Protein 6RWC (pdb70)

Radius of gyration: 18.55 Å; Cα contacts (8 Å, |Δi|>4): 360; chains: 2; bounding box: 48×47×39 Å

B-factor: mean 47.42, std 16.92, range [20.86, 114.0]

CATH classification: 2.20.25.590

Organism: Gallus gallus (NCBI:txid9031)

Solvent-accessible surface area: 10582 Å² total; per-residue (Å²): 114,53,24,144,93,120,26,39,91,180,0,3,104,24,135,112,71,97,48,96,66,48,26,78,51,102,36,137,62,0,28,84,4,79,0,100,153,137,17,18,34,17,38,38,72,17,88,21,12,40,81,31,64,139,107,77,4,27,0,21,2,68,24,93,72,3,41,20,94,6,0,76,110,134,51,68,125,91,64,16,145,56,133,182,159,41,21,118,149,124,24,60,106,68,0,2,74,26,144,118,48,98,64,96,58,62,31,91,34,104,33,146,45,1,10,73,2,37,3,47,150,135,15,24,46,0,41,38,52,26,76,21,6,29,92,24,69,116,119,88,7,16,0,26,3,72,51,64,48,4,24,20,131,9,12,28,108,130,62,74,130,102,90,27,144,43,142,130

Foldseek 3Di:
DKDKDFADPQWRDDPNDGDGAQDWDADQQQWIWHIHNGIIMIDHREDDQDDFDVPQWDWDADRVNNYTFIAGPVDRVHGTDTDD/DKDKAFDDQQKRQDPNDGDGAQDWDADPLAWIWHIHNGIIMTHHQEDDFDDWDPVQWDWDADRVSRYTFIAGPVDRVHGTDGDD

Sequence (168 aa):
RCYFRTSSKYGCISNRNLYVFGAVWKTEDCYQCKCKMNAMVCCSLVSIPKNYDRVNCVGLFHKKSCSIRVVKKTDPDISCKVYNRCYFRTSSKYGCISNRNLYVFGAVWKTEDCYQCKCKMNAMVCCSLVSIPKNYDRVNCVGLFHKKSCSIRVVKKTDPDISCKVYN

Structure (mmCIF, N/CA/C/O backbone):
data_6RWC
#
_entry.id   6RWC
#
_cell.length_a   47.176
_cell.length_b   101.047
_cell.length_c   36.907
_cell.angle_alpha   90.000
_cell.angle_beta   90.000
_cell.angle_gamma   90.000
#
_symmetry.space_group_name_H-M   'P 21 21 2'
#
loop_
_entity.id
_entity.type
_entity.pdbx_description
1 polymer 'chicken beta-microseminoprotein-like 3'
2 non-polymer 'SULFATE ION'
3 non-polymer 'CITRIC ACID'
4 non-polymer 1,2-ETHANEDIOL
5 non-polymer 'PENTAETHYLENE GLYCOL'
6 water water
#
loop_
_atom_site.group_PDB
_atom_site.id
_atom_site.type_symbol
_atom_site.label_atom_id
_atom_site.label_alt_id
_atom_site.label_comp_id
_atom_site.label_asym_id
_atom_site.label_entity_id
_atom_site.label_seq_id
_atom_site.pdbx_PDB_ins_code
_atom_site.Cartn_x
_atom_site.Cartn_y
_atom_site.Cartn_z
_atom_site.occupancy
_atom_site.B_iso_or_equiv
_atom_site.auth_seq_id
_atom_site.auth_comp_id
_atom_site.auth_asym_id
_atom_site.auth_atom_id
_atom_site.pdbx_PDB_model_num
ATOM 1 N N . ARG A 1 1 ? 41.637 39.299 21.163 1.00 48.57 1 ARG A N 1
ATOM 2 C CA . ARG A 1 1 ? 42.383 40.545 21.285 1.00 44.47 1 ARG A CA 1
ATOM 3 C C . ARG A 1 1 ? 43.275 40.508 22.522 1.00 39.61 1 ARG A C 1
ATOM 4 O O . ARG A 1 1 ? 42.920 39.900 23.529 1.00 38.14 1 ARG A O 1
ATOM 12 N N . CYS A 1 2 ? 44.430 41.164 22.446 1.00 40.46 2 CYS A N 1
ATOM 13 C CA . CYS A 1 2 ? 45.434 41.099 23.496 1.00 35.85 2 CYS A CA 1
ATOM 14 C C . CYS A 1 2 ? 45.553 42.434 24.222 1.00 41.85 2 CYS A C 1
ATOM 15 O O . CYS A 1 2 ? 45.293 43.499 23.654 1.00 42.21 2 CYS A O 1
ATOM 18 N N . TYR A 1 3 ? 45.946 42.360 25.493 1.00 35.45 3 TYR A N 1
ATOM 19 C CA . TYR A 1 3 ? 46.182 43.534 26.321 1.00 38.14 3 TYR A CA 1
ATOM 20 C C . TYR A 1 3 ? 47.537 43.399 27.000 1.00 40.63 3 TYR A C 1
ATOM 21 O O . TYR A 1 3 ? 48.044 42.294 27.206 1.00 34.73 3 TYR A O 1
ATOM 30 N N . PHE A 1 4 ? 48.122 44.542 27.350 1.00 43.16 4 PHE A N 1
ATOM 31 C CA . PHE A 1 4 ? 49.498 44.588 27.818 1.00 42.65 4 PHE A CA 1
ATOM 32 C C . PHE A 1 4 ? 49.615 45.417 29.088 1.00 48.48 4 PHE A C 1
ATOM 33 O O . PHE A 1 4 ? 48.802 46.308 29.352 1.00 55.39 4 PHE A O 1
ATOM 41 N N . ARG A 1 5 ? 50.643 45.106 29.873 1.00 48.74 5 ARG A N 1
ATOM 42 C CA . ARG A 1 5 ? 50.997 45.893 31.048 1.00 50.29 5 ARG A CA 1
ATOM 43 C C . ARG A 1 5 ? 52.475 45.676 31.328 1.00 50.69 5 ARG A C 1
ATOM 44 O O . ARG A 1 5 ? 52.910 44.531 31.484 1.00 51.08 5 ARG A O 1
ATOM 49 N N . THR A 1 6 ? 53.234 46.772 31.382 1.00 50.93 6 THR A N 1
ATOM 50 C CA . THR A 1 6 ? 54.678 46.693 31.562 1.00 52.70 6 THR A CA 1
ATOM 51 C C . THR A 1 6 ? 55.027 45.865 32.793 1.00 52.80 6 THR A C 1
ATOM 52 O O . THR A 1 6 ? 54.335 45.912 33.813 1.00 53.31 6 THR A O 1
ATOM 56 N N . SER A 1 7 ? 56.102 45.093 32.681 1.00 50.62 7 SER A N 1
ATOM 57 C CA . SER A 1 7 ? 56.514 44.171 33.727 1.00 51.93 7 SER A CA 1
ATOM 58 C C . SER A 1 7 ? 57.454 44.854 34.715 1.00 56.01 7 SER A C 1
ATOM 59 O O . SER A 1 7 ? 58.115 45.846 34.402 1.00 59.63 7 SER A O 1
ATOM 62 N N . SER A 1 8 ? 57.498 44.306 35.926 1.00 59.23 8 SER A N 1
ATOM 63 C CA . SER A 1 8 ? 58.404 44.768 36.962 1.00 58.92 8 SER A CA 1
ATOM 64 C C . SER A 1 8 ? 59.766 44.093 36.796 1.00 56.64 8 SER A C 1
ATOM 65 O O . SER A 1 8 ? 59.972 43.258 35.913 1.00 54.70 8 SER A O 1
ATOM 68 N N . LYS A 1 9 ? 60.717 44.465 37.656 1.00 59.62 9 LYS A N 1
ATOM 69 C CA . LYS A 1 9 ? 62.043 43.859 37.593 1.00 58.37 9 LYS A CA 1
ATOM 70 C C . LYS A 1 9 ? 62.015 42.390 37.998 1.00 53.07 9 LYS A C 1
ATOM 71 O O . LYS A 1 9 ? 62.797 41.590 37.471 1.00 50.89 9 LYS A O 1
ATOM 73 N N . TYR A 1 10 ? 61.134 42.017 38.926 1.00 54.77 10 TYR A N 1
ATOM 74 C CA . TYR A 1 10 ? 61.073 40.647 39.418 1.00 53.56 10 TYR A CA 1
ATOM 75 C C . TYR A 1 10 ? 60.024 39.798 38.714 1.00 51.73 10 TYR A C 1
ATOM 76 O O . TYR A 1 10 ? 59.967 38.587 38.957 1.00 52.84 10 TYR A O 1
ATOM 85 N N . GLY A 1 11 ? 59.204 40.392 37.864 1.00 49.33 11 GLY A N 1
ATOM 86 C CA . GLY A 1 11 ? 58.169 39.665 37.163 1.00 44.56 11 GLY A CA 1
ATOM 87 C C . GLY A 1 11 ? 57.017 40.589 36.823 1.00 44.51 11 GLY A C 1
ATOM 88 O O . GLY A 1 11 ? 57.182 41.802 36.748 1.00 48.13 11 GLY A O 1
ATOM 89 N N . CYS A 1 12 ? 55.845 39.987 36.625 1.00 44.54 12 CYS A N 1
ATOM 90 C CA . CYS A 1 12 ? 54.630 40.717 36.275 1.00 45.35 12 CYS A CA 1
ATOM 91 C C . CYS A 1 12 ? 53.717 40.775 37.494 1.00 47.38 12 CYS A C 1
ATOM 92 O O . CYS A 1 12 ? 53.209 39.745 37.950 1.00 44.92 12 CYS A O 1
ATOM 95 N N . ILE A 1 13 ? 53.501 41.978 38.012 1.00 53.11 13 ILE A N 1
ATOM 96 C CA . ILE A 1 13 ? 52.648 42.184 39.176 1.00 60.09 13 ILE A CA 1
ATOM 97 C C . ILE A 1 13 ? 51.240 42.493 38.688 1.00 63.50 13 ILE A C 1
ATOM 98 O O . ILE A 1 13 ? 51.014 43.503 38.013 1.00 63.65 13 ILE A O 1
ATOM 103 N N . SER A 1 14 ? 50.290 41.622 39.025 1.00 68.69 14 SER A N 1
ATOM 104 C CA . SER A 1 14 ? 48.909 41.747 38.561 1.00 78.75 14 SER A CA 1
ATOM 105 C C . SER A 1 14 ? 47.998 41.651 39.775 1.00 91.59 14 SER A C 1
ATOM 106 O O . SER A 1 14 ? 47.509 40.572 40.125 1.00 96.38 14 SER A O 1
ATOM 109 N N . ASN A 1 15 ? 47.778 42.800 40.411 1.00 100.41 15 ASN A N 1
ATOM 110 C CA . ASN A 1 15 ? 46.862 42.926 41.536 1.00 101.16 15 ASN A CA 1
ATOM 111 C C . ASN A 1 15 ? 47.256 41.968 42.662 1.00 101.72 15 ASN A C 1
ATOM 112 O O . ASN A 1 15 ? 46.649 40.913 42.870 1.00 105.68 15 ASN A O 1
ATOM 117 N N . ARG A 1 16 ? 48.326 42.364 43.354 1.00 100.68 16 ARG A N 1
ATOM 118 C CA . ARG A 1 16 ? 48.726 41.746 44.613 1.00 99.44 16 ARG A CA 1
ATOM 119 C C . ARG A 1 16 ? 49.483 40.447 44.374 1.00 94.27 16 ARG A C 1
ATOM 120 O O . ARG A 1 16 ? 50.119 39.920 45.291 1.00 94.05 16 ARG A O 1
ATOM 122 N N . ASN A 1 17 ? 49.422 39.931 43.148 1.00 73.33 17 ASN A N 1
ATOM 123 C CA . ASN A 1 17 ? 50.113 38.708 42.766 1.00 71.08 17 ASN A CA 1
ATOM 124 C C . ASN A 1 17 ? 51.367 39.031 41.959 1.00 65.10 17 ASN A C 1
ATOM 125 O O . ASN A 1 17 ? 51.435 40.043 41.258 1.00 68.18 17 ASN A O 1
ATOM 130 N N . LEU A 1 18 ? 52.364 38.156 42.066 1.00 59.80 18 LEU A N 1
ATOM 131 C CA . LEU A 1 18 ? 53.591 38.256 41.284 1.00 53.38 18 LEU A CA 1
ATOM 132 C C . LEU A 1 18 ? 53.73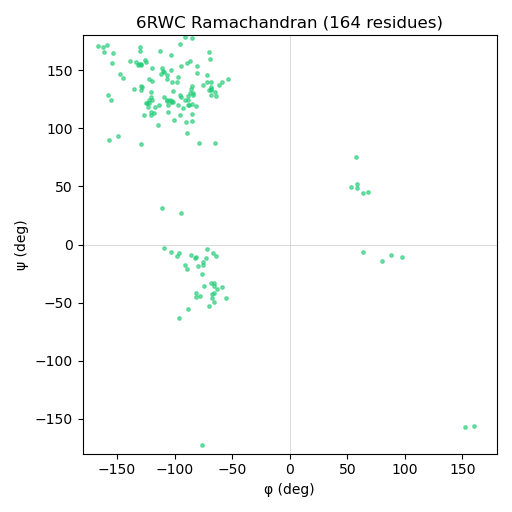6 36.996 40.445 1.00 53.26 18 LEU A C 1
ATOM 133 O O . LEU A 1 18 ? 53.739 35.885 40.986 1.00 55.62 18 LEU A O 1
ATOM 138 N N . TYR A 1 19 ? 53.859 37.172 39.133 1.00 48.01 19 TYR A N 1
ATOM 139 C CA . TYR A 1 19 ? 54.084 36.077 38.200 1.00 44.46 19 TYR A CA 1
ATOM 140 C C . TYR A 1 19 ? 55.510 36.159 37.674 1.00 43.59 19 TYR A C 1
ATOM 141 O O . TYR A 1 19 ? 55.935 37.211 37.185 1.00 48.89 19 TYR A O 1
ATOM 150 N N . VAL A 1 20 ? 56.248 35.051 37.780 1.00 37.97 20 VAL A N 1
ATOM 151 C CA . VAL A 1 20 ? 57.626 35.037 37.300 1.00 42.32 20 VAL A CA 1
ATOM 152 C C . VAL A 1 20 ? 57.652 35.116 35.776 1.00 42.47 20 VAL A C 1
ATOM 153 O O . VAL A 1 20 ? 56.666 34.828 35.086 1.00 41.80 20 VAL A O 1
ATOM 157 N N . PHE A 1 21 ? 58.804 35.523 35.244 1.00 41.31 21 PHE A N 1
ATOM 158 C CA . PHE A 1 21 ? 58.975 35.578 33.798 1.00 42.17 21 PHE A CA 1
ATOM 159 C C . PHE A 1 21 ? 58.903 34.176 33.213 1.00 39.60 21 PHE A C 1
ATOM 160 O O . PHE A 1 21 ? 59.564 33.253 33.698 1.00 39.98 21 PHE A O 1
ATOM 168 N N . GLY A 1 22 ? 58.095 34.018 32.166 1.00 36.32 22 GLY A N 1
ATOM 169 C CA . GLY A 1 22 ? 57.842 32.734 31.558 1.00 39.38 22 GLY A CA 1
ATOM 170 C C . GLY A 1 22 ? 56.567 32.061 32.022 1.00 43.53 22 GLY A C 1
ATOM 171 O O . GLY A 1 22 ? 56.156 31.062 31.421 1.00 47.93 22 GLY A O 1
ATOM 172 N N . ALA A 1 23 ? 55.933 32.580 33.071 1.00 40.35 23 ALA A N 1
ATOM 173 C CA . ALA A 1 23 ? 54.697 31.987 33.559 1.00 34.27 23 ALA A CA 1
ATOM 174 C C . ALA A 1 23 ? 53.571 32.189 32.552 1.00 36.00 23 ALA A C 1
ATOM 175 O O . AL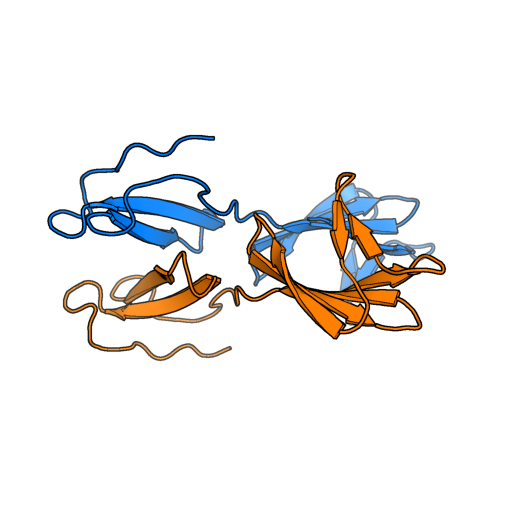A A 1 23 ? 53.452 33.248 31.929 1.00 37.43 23 ALA A O 1
ATOM 177 N N . VAL A 1 24 ? 52.750 31.153 32.387 1.00 34.22 24 VAL A N 1
ATOM 178 C CA . VAL A 1 24 ? 51.581 31.181 31.516 1.00 32.14 24 VAL A CA 1
ATOM 179 C C . VAL A 1 24 ? 50.389 30.681 32.320 1.00 33.35 24 VAL A C 1
ATOM 180 O O . VAL A 1 24 ? 50.489 29.659 33.008 1.00 32.54 24 VAL A O 1
ATOM 184 N N . TRP A 1 25 ? 49.270 31.397 32.243 1.00 31.70 25 TRP A N 1
ATOM 185 C CA . TRP A 1 25 ? 48.097 31.014 33.017 1.00 32.96 25 TRP A CA 1
ATOM 186 C C . TRP A 1 25 ? 46.842 31.536 32.339 1.00 35.87 25 TRP A C 1
ATOM 187 O O . TRP A 1 25 ? 46.881 32.503 31.574 1.00 30.30 25 TRP A O 1
ATOM 198 N N . LYS A 1 26 ? 45.725 30.876 32.637 1.00 36.12 26 LYS A N 1
ATOM 199 C CA . LYS A 1 26 ? 44.413 31.263 32.140 1.00 34.52 26 LYS A CA 1
ATOM 200 C C . LYS A 1 26 ? 43.647 31.988 33.238 1.00 40.27 26 LYS A C 1
ATOM 201 O O . LYS A 1 26 ? 43.703 31.599 34.409 1.00 36.63 26 LYS A O 1
ATOM 207 N N . THR A 1 27 ? 42.933 33.043 32.858 1.00 31.59 27 THR A N 1
ATOM 208 C CA . THR A 1 27 ? 42.235 33.871 33.826 1.00 34.45 27 THR A CA 1
ATOM 209 C C . THR A 1 27 ? 40.811 33.361 34.034 1.00 42.03 27 THR A C 1
ATOM 210 O O . THR A 1 27 ? 40.371 32.390 33.414 1.00 39.14 27 THR A O 1
ATOM 214 N N . GLU A 1 28 ? 40.079 34.030 34.930 1.00 35.73 28 GLU A N 1
ATOM 215 C CA . GLU A 1 28 ? 38.689 33.674 35.187 1.00 45.67 28 GLU A CA 1
ATOM 216 C C . GLU A 1 28 ? 37.758 34.131 34.073 1.00 37.00 28 GLU A C 1
ATOM 217 O O . GLU A 1 28 ? 36.627 33.642 33.988 1.00 38.60 28 GLU A O 1
ATOM 223 N N . ASP A 1 29 ? 38.198 35.063 33.228 1.00 35.41 29 ASP A N 1
ATOM 224 C CA . ASP A 1 29 ? 37.386 35.572 32.131 1.00 39.10 29 ASP A CA 1
ATOM 225 C C . ASP A 1 29 ? 37.926 35.135 30.772 1.00 38.85 29 ASP A C 1
ATOM 226 O O . ASP A 1 29 ? 37.796 35.862 29.784 1.00 30.82 29 ASP A O 1
ATOM 231 N N . CYS A 1 30 ? 38.548 33.955 30.720 1.00 34.99 30 CYS A N 1
ATOM 232 C CA . CYS A 1 30 ? 38.923 33.300 29.464 1.00 29.82 30 CYS A CA 1
ATOM 233 C C . CYS A 1 30 ? 39.952 34.109 28.674 1.00 33.10 30 CYS A C 1
ATOM 234 O O . CYS A 1 30 ? 39.843 34.275 27.457 1.00 26.61 30 CYS A O 1
ATOM 237 N N . TYR A 1 31 ? 40.959 34.616 29.376 1.00 27.92 31 TYR A N 1
ATOM 238 C CA . TYR A 1 31 ? 42.170 35.143 28.768 1.00 28.16 31 TYR A CA 1
ATOM 239 C C . TYR A 1 31 ? 43.331 34.229 29.130 1.00 30.68 31 TYR A C 1
ATOM 240 O O . TYR A 1 31 ? 43.356 33.638 30.213 1.00 34.55 31 TYR A O 1
ATOM 249 N N . GLN A 1 32 ? 44.286 34.099 28.216 1.00 27.46 32 GLN A N 1
ATOM 250 C CA . GLN A 1 32 ? 45.558 33.462 28.526 1.00 24.72 32 GLN A CA 1
ATOM 251 C C . GLN A 1 32 ? 46.626 34.538 28.621 1.00 27.31 32 GLN A C 1
ATOM 252 O O . GLN A 1 32 ? 46.827 35.302 27.671 1.00 26.15 32 GLN A O 1
ATOM 258 N N . CYS A 1 33 ? 47.299 34.595 29.762 1.00 30.02 33 CYS A N 1
ATOM 259 C CA . CYS A 1 33 ? 48.348 35.569 30.011 1.00 29.49 33 CYS A CA 1
ATOM 260 C C . CYS A 1 33 ? 49.710 34.888 30.033 1.00 27.91 33 CYS A C 1
ATOM 261 O O . CYS A 1 33 ? 49.838 33.725 30.427 1.00 29.08 33 CYS A O 1
ATOM 264 N N . LYS A 1 34 ? 50.729 35.630 29.610 1.00 27.69 34 LYS A N 1
ATOM 265 C CA . LYS A 1 34 ? 52.114 35.204 29.738 1.00 28.99 34 LYS A CA 1
ATOM 266 C C . LYS A 1 34 ? 52.947 36.373 30.236 1.00 31.02 34 LYS A C 1
ATOM 267 O O . LYS A 1 34 ? 52.813 37.498 29.744 1.00 30.22 34 LYS A O 1
ATOM 273 N N . CYS A 1 35 ? 53.800 36.102 31.220 1.00 27.97 35 CYS A N 1
ATOM 274 C CA . CYS A 1 35 ? 54.693 37.111 31.774 1.00 32.46 35 CYS A CA 1
ATOM 275 C C . CYS A 1 35 ? 56.002 37.086 30.993 1.00 36.91 35 CYS A C 1
ATOM 276 O O . CYS A 1 35 ? 56.818 36.175 31.163 1.00 37.00 35 CYS A O 1
ATOM 279 N N . LYS A 1 36 ? 56.197 38.080 30.134 1.00 39.16 36 LYS A N 1
ATOM 280 C CA . LYS A 1 36 ? 57.419 38.227 29.362 1.00 50.48 36 LYS A CA 1
ATOM 281 C C . LYS A 1 36 ? 58.283 39.322 29.972 1.00 54.52 36 LYS A C 1
ATOM 282 O O . LYS A 1 36 ? 57.814 40.144 30.765 1.00 56.08 36 LYS A O 1
ATOM 288 N N . MET A 1 37 ? 59.562 39.319 29.590 1.00 59.21 37 MET A N 1
ATOM 289 C CA . MET A 1 37 ? 60.517 40.256 30.174 1.00 66.33 37 MET A CA 1
ATOM 290 C C . MET A 1 37 ? 60.099 41.703 29.946 1.00 64.91 37 MET A C 1
ATOM 291 O O . MET A 1 37 ? 60.308 42.560 30.812 1.00 68.19 37 MET A O 1
ATOM 296 N N . ASN A 1 38 ? 59.510 41.998 28.786 1.00 63.93 38 ASN A N 1
ATOM 297 C CA . ASN A 1 38 ? 59.091 43.366 28.505 1.00 70.93 38 ASN A CA 1
ATOM 298 C C . ASN A 1 38 ? 57.795 43.718 29.226 1.00 68.92 38 ASN A C 1
ATOM 299 O O . ASN A 1 38 ? 57.685 44.804 29.808 1.00 72.77 38 ASN A O 1
ATOM 304 N N . ALA A 1 39 ? 56.811 42.822 29.207 1.00 60.99 39 ALA A N 1
ATOM 305 C CA . ALA A 1 39 ? 55.514 43.118 29.800 1.00 53.67 39 ALA A CA 1
ATOM 306 C C . ALA A 1 39 ? 54.711 41.833 29.935 1.00 44.22 39 ALA A C 1
ATOM 307 O O . ALA A 1 39 ? 55.098 40.774 29.436 1.00 38.79 39 ALA A O 1
ATOM 309 N N . MET A 1 40 ? 53.583 41.949 30.631 1.00 39.17 40 MET A N 1
ATOM 310 C CA . MET A 1 40 ? 52.581 40.896 30.647 1.00 32.95 40 MET A CA 1
ATOM 311 C C . MET A 1 40 ? 51.666 41.058 29.442 1.00 33.71 40 MET A C 1
ATOM 312 O O . MET A 1 40 ? 51.248 42.171 29.108 1.00 32.84 40 MET A O 1
ATOM 317 N N . VAL A 1 41 ? 51.365 39.945 28.780 1.00 26.18 41 VAL A N 1
ATOM 318 C CA . VAL A 1 41 ? 50.509 39.947 27.601 1.00 31.45 41 VAL A CA 1
ATOM 319 C C . VAL A 1 41 ? 49.360 38.981 27.851 1.00 31.54 41 VAL A C 1
ATOM 320 O O . VAL A 1 41 ? 49.587 37.795 28.118 1.00 30.72 41 VAL A O 1
ATOM 324 N N . CYS A 1 42 ? 48.131 39.488 27.782 1.00 25.63 42 CYS A N 1
ATOM 325 C CA . CYS A 1 42 ? 46.929 38.686 27.974 1.00 24.29 42 CYS A CA 1
ATOM 326 C C . CYS A 1 42 ? 46.056 38.791 26.731 1.00 23.83 42 CYS A C 1
ATOM 327 O O . CYS A 1 42 ? 45.688 39.897 26.323 1.00 28.73 42 CYS A O 1
ATOM 330 N N . CYS A 1 43 ? 45.719 37.646 26.141 1.00 25.69 43 CYS A N 1
ATOM 331 C CA . CYS A 1 43 ? 44.909 37.590 24.931 1.00 27.63 43 CYS A CA 1
ATOM 332 C C . CYS A 1 43 ? 43.631 36.807 25.201 1.00 31.63 43 CYS A C 1
ATOM 333 O O . CYS A 1 43 ? 43.647 35.797 25.912 1.00 28.84 43 CYS A O 1
ATOM 336 N N . SER A 1 44 ? 42.527 37.283 24.630 1.00 27.03 44 SER A N 1
ATOM 337 C CA . SER A 1 44 ? 41.243 36.616 24.797 1.00 34.39 44 SER A CA 1
ATOM 338 C C . SER A 1 44 ? 41.249 35.267 24.087 1.00 39.51 44 SER A C 1
ATOM 339 O O . SER A 1 44 ? 41.713 35.154 22.949 1.00 30.21 44 SER A O 1
ATOM 342 N N . LEU A 1 45 ? 40.731 34.243 24.765 1.00 30.73 45 LEU A N 1
ATOM 343 C CA . LEU A 1 45 ? 40.664 32.903 24.197 1.00 30.07 45 LEU A CA 1
ATOM 344 C C . LEU A 1 45 ? 39.367 32.635 23.447 1.00 28.27 45 LEU A C 1
ATOM 345 O O . LEU A 1 45 ? 39.314 31.696 22.645 1.00 29.02 45 LEU A O 1
ATOM 350 N N . VAL A 1 46 ? 38.330 33.433 23.679 1.00 27.95 46 VAL A N 1
ATOM 351 C CA . VAL A 1 46 ? 37.004 33.173 23.129 1.00 27.48 46 VAL A CA 1
ATOM 352 C C . VAL A 1 46 ? 36.938 33.746 21.717 1.00 29.27 46 VAL A C 1
ATOM 353 O O . VAL A 1 46 ? 36.977 34.965 21.527 1.00 34.13 46 VAL A O 1
ATOM 357 N N . SER A 1 47 ? 36.835 32.864 20.724 1.00 26.92 47 SER A N 1
ATOM 358 C CA . SER A 1 47 ? 36.603 33.288 19.351 1.00 31.34 47 SER A CA 1
ATOM 359 C C . SER A 1 47 ? 35.109 33.473 19.111 1.00 29.74 47 SER A C 1
ATOM 360 O O . SER A 1 47 ? 34.299 32.618 19.482 1.00 25.77 47 SER A O 1
ATOM 363 N N . ILE A 1 48 ? 34.750 34.587 18.486 1.00 28.04 48 ILE A N 1
ATOM 364 C CA . ILE A 1 48 ? 33.354 34.913 18.205 1.00 30.15 48 ILE A CA 1
ATOM 365 C C . ILE A 1 48 ? 32.992 34.303 16.853 1.00 26.73 48 ILE A C 1
ATOM 366 O O . ILE A 1 48 ? 33.626 34.645 15.845 1.00 35.11 48 ILE A O 1
ATOM 371 N N . PRO A 1 49 ? 32.006 33.405 16.790 1.00 23.42 49 PRO A N 1
ATOM 372 C CA . PRO A 1 49 ? 31.594 32.861 15.488 1.00 30.92 49 PRO A CA 1
ATOM 373 C C . PRO A 1 49 ? 31.015 33.956 14.603 1.00 37.62 49 PRO A C 1
ATOM 374 O O . PRO A 1 49 ? 30.107 34.687 15.003 1.00 39.69 49 PRO A O 1
ATOM 378 N N . LYS A 1 50 ? 31.548 34.059 13.386 1.00 48.12 50 LYS A N 1
ATOM 379 C CA . LYS A 1 50 ? 31.278 35.203 12.521 1.00 59.41 50 LYS A CA 1
ATOM 380 C C . LYS A 1 50 ? 30.039 35.014 11.650 1.00 55.97 50 LYS A C 1
ATOM 381 O O . LYS A 1 50 ? 29.127 35.846 11.681 1.00 62.78 50 LYS A O 1
ATOM 383 N N . ASN A 1 51 ? 29.993 33.940 10.863 1.00 46.97 51 ASN A N 1
ATOM 384 C CA . ASN A 1 51 ? 28.956 33.756 9.851 1.00 45.58 51 ASN A CA 1
ATOM 385 C C . ASN A 1 51 ? 28.278 32.407 10.048 1.00 44.75 51 ASN A C 1
ATOM 386 O O . ASN A 1 51 ? 28.894 31.360 9.823 1.00 49.55 51 ASN A O 1
ATOM 391 N N . TYR A 1 52 ? 27.011 32.436 10.452 1.00 37.30 52 TYR A N 1
ATOM 392 C CA . TYR A 1 52 ? 26.221 31.221 10.599 1.00 34.13 52 TYR A CA 1
ATOM 393 C C . TYR A 1 52 ? 24.748 31.599 10.629 1.00 35.71 52 TYR A C 1
ATOM 394 O O . TYR A 1 52 ? 24.387 32.775 10.722 1.00 30.02 52 TYR A O 1
ATOM 403 N N . ASP A 1 53 ? 23.901 30.575 10.553 1.00 26.76 53 ASP A N 1
ATOM 404 C CA . ASP A 1 53 ? 22.448 30.736 10.527 1.00 39.03 53 ASP A CA 1
ATOM 405 C C . ASP A 1 53 ? 21.960 30.991 11.949 1.00 37.83 53 ASP A C 1
ATOM 406 O O . ASP A 1 53 ? 21.574 30.074 12.674 1.00 34.69 53 ASP A O 1
ATOM 411 N N . ARG A 1 54 ? 21.957 32.263 12.348 1.00 32.13 54 ARG A N 1
ATOM 412 C CA . ARG A 1 54 ? 21.515 32.619 13.690 1.00 37.61 54 ARG A CA 1
ATOM 413 C C . ARG A 1 54 ? 20.009 32.473 13.883 1.00 42.81 54 ARG A C 1
ATOM 414 O O . ARG A 1 54 ? 19.528 32.681 15.002 1.00 50.92 54 ARG A O 1
ATOM 422 N N . VAL A 1 55 ? 19.260 32.123 12.836 1.00 36.57 55 VAL A N 1
ATOM 423 C CA . VAL A 1 55 ? 17.826 31.896 12.987 1.00 34.55 55 VAL A CA 1
ATOM 424 C C . VAL A 1 55 ? 17.554 30.496 13.524 1.00 39.36 55 VAL A C 1
ATOM 425 O O . VAL A 1 55 ? 16.695 30.306 14.393 1.00 42.75 55 VAL A O 1
ATOM 429 N N . ASN A 1 56 ? 18.278 29.496 13.024 1.00 38.02 56 ASN A N 1
ATOM 430 C CA . ASN A 1 56 ? 18.093 28.116 13.446 1.00 34.52 56 ASN A CA 1
ATOM 431 C C . ASN A 1 56 ? 19.243 27.591 14.293 1.00 34.14 56 ASN A C 1
ATOM 432 O O . ASN A 1 56 ? 19.173 26.452 14.766 1.00 34.45 56 ASN A O 1
ATOM 437 N N . CYS A 1 57 ? 20.292 28.382 14.499 1.00 32.22 57 CYS A N 1
ATOM 438 C CA . CYS A 1 57 ? 21.441 27.971 15.288 1.00 32.10 57 CYS A CA 1
ATOM 439 C C . CYS A 1 57 ? 21.690 28.976 16.407 1.00 35.09 57 CYS A C 1
ATOM 440 O O . CYS A 1 57 ? 21.272 30.136 16.338 1.00 36.25 57 CYS A O 1
ATOM 443 N N . VAL A 1 58 ? 22.368 28.509 17.452 1.00 32.96 58 VAL A N 1
ATOM 444 C CA . VAL A 1 58 ? 22.667 29.321 18.625 1.00 29.78 58 VAL A CA 1
ATOM 445 C C . VAL A 1 58 ? 24.039 28.916 19.146 1.00 27.40 58 VAL A C 1
ATOM 446 O O . VAL A 1 58 ? 24.418 27.741 19.085 1.00 24.56 58 VAL A O 1
ATOM 450 N N . GLY A 1 59 ? 24.793 29.898 19.636 1.00 23.60 59 GLY A N 1
ATOM 451 C CA . GLY A 1 59 ? 26.104 29.621 20.197 1.00 20.86 59 GLY A CA 1
ATOM 452 C C . GLY A 1 59 ? 25.993 29.190 21.648 1.00 26.82 59 GLY A C 1
ATOM 453 O O . GLY A 1 59 ? 25.317 29.840 22.453 1.00 26.75 59 GLY A O 1
ATOM 454 N N . LEU A 1 60 ? 26.654 28.087 21.982 1.00 27.00 60 LEU A N 1
ATOM 455 C CA . LEU A 1 60 ? 26.725 27.588 23.349 1.00 27.44 60 LEU A CA 1
ATOM 456 C C . LEU A 1 60 ? 28.117 27.870 23.896 1.00 27.31 60 LEU A C 1
ATOM 457 O O . LEU A 1 60 ? 29.113 27.393 23.341 1.00 26.47 60 LEU A O 1
ATOM 462 N N . PHE A 1 61 ? 28.183 28.638 24.978 1.00 31.36 61 PHE A N 1
ATOM 463 C CA . PHE A 1 61 ? 29.451 28.967 25.611 1.00 26.84 61 PHE A CA 1
ATOM 464 C C . PHE A 1 61 ? 29.838 27.879 26.604 1.00 31.29 61 PHE A C 1
ATOM 465 O O . PHE A 1 61 ? 29.025 27.474 27.441 1.00 33.59 61 PHE A O 1
ATOM 473 N N . HIS A 1 62 ? 31.079 27.412 26.507 1.00 27.67 62 HIS A N 1
ATOM 474 C CA . HIS A 1 62 ? 31.625 26.413 27.417 1.00 36.95 62 HIS A CA 1
ATOM 475 C C . HIS A 1 62 ? 32.786 27.045 28.169 1.00 33.48 62 HIS A C 1
ATOM 476 O O . HIS A 1 62 ? 33.779 27.449 27.556 1.00 31.18 62 HIS A O 1
ATOM 483 N N . LYS A 1 63 ? 32.656 27.128 29.495 1.00 32.21 63 LYS A N 1
ATOM 484 C CA . LYS A 1 63 ? 33.618 27.885 30.290 1.00 33.50 63 LYS A CA 1
ATOM 485 C C . LYS A 1 63 ? 34.991 27.225 30.291 1.00 35.20 63 LYS A C 1
ATOM 486 O O . LYS A 1 63 ? 36.016 27.908 30.168 1.00 41.10 63 LYS A O 1
ATOM 492 N N . LYS A 1 64 ? 35.034 25.898 30.436 1.00 37.80 64 LYS A N 1
ATOM 493 C CA . LYS A 1 64 ? 36.316 25.208 30.559 1.00 41.46 64 LYS A CA 1
ATOM 494 C C . LYS A 1 64 ? 37.137 25.320 29.280 1.00 40.81 64 LYS A C 1
ATOM 495 O O . LYS A 1 64 ? 38.353 25.540 29.335 1.00 37.85 64 LYS A O 1
ATOM 498 N N . SER A 1 65 ? 36.496 25.172 28.122 1.00 35.58 65 SER A N 1
ATOM 499 C CA . SER A 1 65 ? 37.190 25.286 26.847 1.00 32.13 65 SER A CA 1
ATOM 500 C C . SER A 1 65 ? 37.291 26.720 26.347 1.00 29.73 65 SER A C 1
ATOM 501 O O . SER A 1 65 ? 38.003 26.963 25.366 1.00 26.74 65 SER A O 1
ATOM 504 N N . CYS A 1 66 ? 36.601 27.662 26.993 1.00 25.24 66 CYS A N 1
ATOM 505 C CA . CYS A 1 66 ? 36.601 29.070 26.593 1.00 25.37 66 CYS A CA 1
ATOM 506 C C . CYS A 1 66 ? 36.229 29.222 25.119 1.00 25.10 66 CYS A C 1
ATOM 507 O O . CYS A 1 66 ? 36.895 29.915 24.345 1.00 25.70 66 CYS A O 1
ATOM 510 N N . SER A 1 67 ? 35.138 28.567 24.733 1.00 26.33 67 SER A N 1
ATOM 511 C CA . SER A 1 67 ? 34.758 28.467 23.333 1.00 27.36 67 SER A CA 1
ATOM 512 C C . SER A 1 67 ? 33.257 28.654 23.195 1.00 27.96 67 SER A C 1
ATOM 513 O O . SER A 1 67 ? 32.493 28.457 24.143 1.00 25.01 67 SER A O 1
ATOM 516 N N . ILE A 1 68 ? 32.844 29.039 21.992 1.00 29.44 68 ILE A N 1
ATOM 517 C CA . ILE A 1 68 ? 31.439 29.157 21.623 1.00 27.53 68 ILE A CA 1
ATOM 518 C C . ILE A 1 68 ? 31.196 28.170 20.494 1.00 27.86 68 ILE A C 1
ATOM 519 O O . ILE A 1 68 ? 31.730 28.335 19.390 1.00 29.49 68 ILE A O 1
ATOM 524 N N . ARG A 1 69 ? 30.402 27.142 20.766 1.00 22.49 69 ARG A N 1
ATOM 525 C CA . ARG A 1 69 ? 30.069 26.129 19.776 1.00 27.73 69 ARG A CA 1
ATOM 526 C C . ARG A 1 69 ? 28.663 26.388 19.252 1.00 28.61 69 ARG A C 1
ATOM 527 O O . ARG A 1 69 ? 27.707 26.442 20.031 1.00 22.81 69 ARG A O 1
ATOM 535 N N . VAL A 1 70 ? 28.546 26.544 17.938 1.00 30.87 70 VAL A N 1
ATOM 536 C CA . VAL A 1 70 ? 27.276 26.855 17.292 1.00 28.30 70 VAL A CA 1
ATOM 537 C C . VAL A 1 70 ? 26.538 25.554 16.991 1.00 24.12 70 VAL A C 1
ATOM 538 O O . VAL A 1 70 ? 27.040 24.698 16.254 1.00 25.53 70 VAL A O 1
ATOM 542 N N . VAL A 1 71 ? 25.340 25.408 17.557 1.00 26.31 71 VAL A N 1
ATOM 543 C CA . VAL A 1 71 ? 24.563 24.181 17.458 1.00 25.44 71 VAL A CA 1
ATOM 544 C C . VAL A 1 71 ? 23.147 24.526 17.016 1.00 27.45 71 VAL A C 1
ATOM 545 O O . VAL A 1 71 ? 22.724 25.681 17.048 1.00 26.16 71 VAL A O 1
ATOM 549 N N . LYS A 1 72 ? 22.413 23.493 16.607 1.00 26.96 72 LYS A N 1
ATOM 550 C CA . LYS A 1 72 ? 21.027 23.666 16.193 1.00 32.98 72 LYS A CA 1
ATOM 551 C C . LYS A 1 72 ? 20.134 23.949 17.396 1.00 34.49 72 LYS A C 1
ATOM 552 O O . LYS A 1 72 ? 20.293 23.349 18.462 1.00 33.82 72 LYS A O 1
ATOM 558 N N . LYS A 1 73 ? 19.182 24.868 17.217 1.00 30.39 73 LYS A N 1
ATOM 559 C CA . LYS A 1 73 ? 18.252 25.180 18.300 1.00 34.92 73 LYS A CA 1
ATOM 560 C C . LYS A 1 73 ? 17.360 23.987 18.622 1.00 36.73 73 LYS A C 1
ATOM 561 O O . LYS A 1 73 ? 17.014 23.758 19.787 1.00 44.65 73 LYS A O 1
ATOM 567 N N . THR A 1 74 ? 16.976 23.218 17.603 1.00 33.66 74 THR A N 1
ATOM 568 C CA . THR A 1 74 ? 16.137 22.046 17.815 1.00 36.29 74 THR A CA 1
ATOM 569 C C . THR A 1 74 ? 16.908 20.869 18.394 1.00 37.97 74 THR A C 1
ATOM 570 O O . THR A 1 74 ? 16.304 20.007 19.043 1.00 47.41 74 THR A O 1
ATOM 574 N N . ASP A 1 75 ? 18.220 20.810 18.174 1.00 32.89 75 ASP A N 1
ATOM 575 C CA . ASP A 1 75 ? 19.039 19.696 18.652 1.00 37.33 75 ASP A CA 1
ATOM 576 C C . ASP A 1 75 ? 20.435 20.221 18.936 1.00 35.94 75 ASP A C 1
ATOM 577 O O . ASP A 1 75 ? 21.287 20.291 18.039 1.00 34.02 75 ASP A O 1
ATOM 582 N N . PRO A 1 76 ? 20.708 20.614 20.184 1.00 37.40 76 PRO A N 1
ATOM 583 C CA . PRO A 1 76 ? 22.046 21.127 20.525 1.00 35.07 76 PRO A CA 1
ATOM 584 C C . PRO A 1 76 ? 23.162 20.102 20.372 1.00 37.11 76 PRO A C 1
ATOM 585 O O . PRO A 1 76 ? 24.337 20.481 20.463 1.00 33.37 76 PRO A O 1
ATOM 589 N N . ASP A 1 77 ? 22.838 18.826 20.154 1.00 41.19 77 ASP A N 1
ATOM 590 C CA . ASP A 1 77 ? 23.860 17.825 19.876 1.00 40.42 77 ASP A CA 1
ATOM 591 C C . ASP A 1 77 ? 24.417 17.932 18.463 1.00 34.45 77 ASP A C 1
ATOM 592 O O . ASP A 1 77 ? 25.467 17.345 18.181 1.00 39.29 77 ASP A O 1
ATOM 597 N N . ILE A 1 78 ? 23.743 18.656 17.5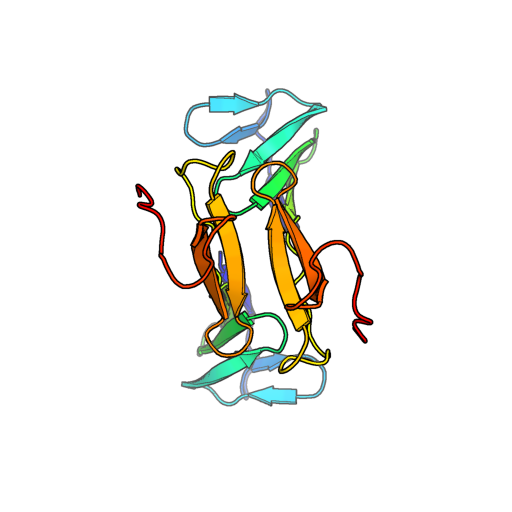74 1.00 32.11 78 ILE A N 1
ATOM 598 C CA . ILE A 1 78 ? 24.163 18.800 16.185 1.00 32.04 78 ILE A CA 1
ATOM 599 C C . ILE A 1 78 ? 24.795 20.175 16.015 1.00 34.39 78 ILE A C 1
ATOM 600 O O . ILE A 1 78 ? 24.156 21.197 16.290 1.00 32.95 78 ILE A O 1
ATOM 605 N N . SER A 1 79 ? 26.045 20.205 15.563 1.00 32.77 79 SER A N 1
ATOM 606 C CA . SER A 1 79 ? 26.725 21.468 15.318 1.00 32.54 79 SER A CA 1
ATOM 607 C C . SER A 1 79 ? 26.301 22.046 13.974 1.00 33.03 79 SER A C 1
ATOM 608 O O . SER A 1 79 ? 26.007 21.315 13.024 1.00 36.59 79 SER A O 1
ATOM 611 N N . CYS A 1 80 ? 26.264 23.372 13.903 1.00 30.77 80 CYS A N 1
ATOM 612 C CA . CYS A 1 80 ? 25.948 24.056 12.659 1.00 35.65 80 CYS A CA 1
ATOM 613 C C . CYS A 1 80 ? 27.226 24.422 11.917 1.00 32.34 80 CYS A C 1
ATOM 614 O O . CYS A 1 80 ? 28.292 24.593 12.516 1.00 31.35 80 CYS A O 1
ATOM 617 N N . LYS A 1 81 ? 27.109 24.534 10.598 1.00 34.24 81 LYS A N 1
ATOM 618 C CA . LYS A 1 81 ? 28.227 24.998 9.790 1.00 36.00 81 LYS A CA 1
ATOM 619 C C . LYS A 1 81 ? 28.498 26.467 10.081 1.00 38.41 81 LYS A C 1
ATOM 620 O O . LYS A 1 81 ? 27.585 27.298 10.044 1.00 36.97 81 LYS A O 1
ATOM 626 N N . VAL A 1 82 ? 29.752 26.786 10.388 1.00 32.75 82 VAL A N 1
ATOM 627 C CA . VAL A 1 82 ? 30.182 28.156 10.636 1.00 35.07 82 VAL A CA 1
ATOM 628 C C . VAL A 1 82 ? 31.268 28.500 9.630 1.00 44.89 82 VAL A C 1
ATOM 629 O O . VAL A 1 82 ? 32.218 27.729 9.443 1.00 48.45 82 VAL A O 1
ATOM 633 N N . TYR A 1 83 ? 31.124 29.647 8.979 1.00 47.85 83 TYR A N 1
ATOM 634 C CA . TYR A 1 83 ? 32.093 30.116 8.004 1.00 54.62 83 TYR A CA 1
ATOM 635 C C . TYR A 1 83 ? 33.051 31.111 8.648 1.00 62.90 83 TYR A C 1
ATOM 636 O O . TYR A 1 83 ? 32.665 31.906 9.509 1.00 64.20 83 TYR A O 1
ATOM 645 N N . ASN A 1 84 ? 34.308 31.053 8.224 1.00 68.94 84 ASN A N 1
ATOM 646 C CA . ASN A 1 84 ? 35.359 31.879 8.805 1.00 79.34 84 ASN A CA 1
ATOM 647 C C . ASN A 1 84 ? 35.254 33.331 8.344 1.00 84.63 84 ASN A C 1
ATOM 648 O O . ASN A 1 84 ? 34.343 33.695 7.600 1.00 83.67 84 ASN A O 1
ATOM 653 N N . ARG B 1 1 ? 36.041 45.919 29.685 1.00 56.08 1 ARG B N 1
ATOM 654 C CA . ARG B 1 1 ? 37.380 45.944 29.109 1.00 56.55 1 ARG B CA 1
ATOM 655 C C . ARG B 1 1 ? 37.394 46.763 27.822 1.00 49.73 1 ARG B C 1
ATOM 656 O O . ARG B 1 1 ? 36.814 46.358 26.815 1.00 44.51 1 ARG B O 1
ATOM 664 N N . CYS B 1 2 ? 38.059 47.915 27.858 1.00 46.76 2 CYS B N 1
ATOM 665 C CA . CYS B 1 2 ? 38.109 48.825 26.725 1.00 44.29 2 CYS B CA 1
ATOM 666 C C . CYS B 1 2 ? 39.549 49.034 26.276 1.00 49.03 2 CYS B C 1
ATOM 667 O O . CYS B 1 2 ? 40.488 48.928 27.071 1.00 52.49 2 CYS B O 1
ATOM 670 N N . TYR B 1 3 ? 39.713 49.330 24.987 1.00 42.28 3 TYR B N 1
ATOM 671 C CA . TYR B 1 3 ? 40.992 49.749 24.435 1.00 45.66 3 TYR B CA 1
ATOM 672 C C . TYR B 1 3 ? 40.788 51.030 23.638 1.00 48.20 3 TYR B C 1
ATOM 673 O O . TYR B 1 3 ? 39.691 51.316 23.151 1.00 39.44 3 TYR B O 1
ATOM 682 N N . PHE B 1 4 ? 41.862 51.808 23.515 1.00 49.72 4 PHE B N 1
ATOM 683 C CA . PHE B 1 4 ? 41.788 53.142 22.940 1.00 50.48 4 PHE B CA 1
ATOM 684 C C . PHE B 1 4 ? 42.830 53.309 21.846 1.00 55.45 4 PHE B C 1
ATOM 685 O O . PHE B 1 4 ? 43.863 52.634 21.836 1.00 62.30 4 PHE B O 1
ATOM 693 N N . ARG B 1 5 ? 42.543 54.229 20.928 1.00 54.46 5 ARG B N 1
ATOM 694 C CA . ARG B 1 5 ? 43.438 54.554 19.830 1.00 57.95 5 ARG B CA 1
ATOM 695 C C . ARG B 1 5 ? 43.098 55.953 19.335 1.00 56.20 5 ARG B C 1
ATOM 696 O O . ARG B 1 5 ? 41.932 56.249 19.061 1.00 54.03 5 ARG B O 1
ATOM 704 N N . THR B 1 6 ? 44.118 56.803 19.228 1.00 61.50 6 THR B N 1
ATOM 705 C CA . THR B 1 6 ? 43.905 58.197 18.855 1.00 61.65 6 THR B CA 1
ATOM 706 C C . THR B 1 6 ? 43.231 58.302 17.491 1.00 57.21 6 THR B C 1
ATOM 707 O O . THR B 1 6 ? 43.547 57.553 16.563 1.00 59.32 6 THR B O 1
ATOM 711 N N . SER B 1 7 ? 42.296 59.239 17.376 1.00 65.32 7 SER B N 1
ATOM 712 C CA . SER B 1 7 ? 41.538 59.428 16.150 1.00 66.60 7 SER B CA 1
ATOM 713 C C . SER B 1 7 ? 42.284 60.353 15.195 1.00 70.49 7 SER B C 1
ATOM 714 O O . SER B 1 7 ? 43.141 61.143 15.597 1.00 72.09 7 SER B O 1
ATOM 717 N N . SER B 1 8 ? 41.941 60.248 13.914 1.00 70.44 8 SER B N 1
ATOM 718 C CA . SER B 1 8 ? 42.519 61.120 12.901 1.00 74.09 8 SER B CA 1
ATOM 719 C C . SER B 1 8 ? 41.860 62.495 12.992 1.00 72.21 8 SER B C 1
ATOM 720 O O . SER B 1 8 ? 41.080 62.781 13.905 1.00 67.51 8 SER B O 1
ATOM 723 N N . LYS B 1 9 ? 42.162 63.366 12.029 1.00 74.93 9 LYS B N 1
ATOM 724 C CA . LYS B 1 9 ? 41.611 64.716 12.062 1.00 72.94 9 LYS B CA 1
ATOM 725 C C . LYS B 1 9 ? 40.136 64.726 11.676 1.00 68.18 9 LYS B C 1
ATOM 726 O O . LYS B 1 9 ? 39.350 65.504 12.229 1.00 64.85 9 LYS B O 1
ATOM 728 N N . TYR B 1 10 ? 39.738 63.865 10.738 1.00 67.01 10 TYR B N 1
ATOM 729 C CA . TYR B 1 10 ? 38.378 63.862 10.216 1.00 64.82 10 TYR B CA 1
ATOM 730 C C . TYR B 1 10 ? 37.512 62.738 10.770 1.00 61.74 10 TYR B C 1
ATOM 731 O O . TYR B 1 10 ? 36.311 62.707 10.483 1.00 61.72 10 TYR B O 1
ATOM 733 N N . GLY B 1 11 ? 38.078 61.823 11.546 1.00 60.11 11 GLY B N 1
ATOM 734 C CA . GLY B 1 11 ? 37.298 60.728 12.090 1.00 55.23 11 GLY B CA 1
ATOM 735 C C . GLY B 1 11 ? 38.206 59.582 12.501 1.00 56.16 11 GLY B C 1
ATOM 736 O O . GLY B 1 11 ? 39.387 59.778 12.776 1.00 61.97 11 GLY B O 1
ATOM 737 N N . CYS B 1 12 ? 37.622 58.388 12.531 1.00 50.57 12 CYS B N 1
ATOM 738 C CA . CYS B 1 12 ? 38.324 57.169 12.925 1.00 52.85 12 CYS B CA 1
ATOM 739 C C . CYS B 1 12 ? 38.406 56.250 11.711 1.00 57.36 12 CYS B C 1
ATOM 740 O O . CYS B 1 12 ? 37.423 55.599 11.346 1.00 57.15 12 CYS B O 1
ATOM 743 N N . ILE B 1 13 ? 39.581 56.193 11.090 1.00 65.86 13 ILE B N 1
ATOM 744 C CA . ILE B 1 13 ? 39.792 55.325 9.936 1.00 73.06 13 ILE B CA 1
ATOM 745 C C . ILE B 1 13 ? 40.148 53.935 10.453 1.00 75.34 13 ILE B C 1
ATOM 746 O O . ILE B 1 13 ? 41.254 53.711 10.949 1.00 78.48 13 ILE B O 1
ATOM 748 N N . SER B 1 14 ? 39.207 53.000 10.342 1.00 74.24 14 SER B N 1
ATOM 749 C CA . SER B 1 14 ? 39.396 51.629 10.797 1.00 73.64 14 SER B CA 1
ATOM 750 C C . SER B 1 14 ? 39.156 50.686 9.627 1.00 81.74 14 SER B C 1
ATOM 751 O O . SER B 1 14 ? 38.051 50.651 9.073 1.00 82.44 14 SER B O 1
ATOM 754 N N . ASN B 1 15 ? 40.191 49.925 9.259 1.00 89.04 15 ASN B N 1
ATOM 755 C CA . ASN B 1 15 ? 40.127 48.963 8.156 1.00 93.98 15 ASN B CA 1
ATOM 756 C C . ASN B 1 15 ? 39.759 49.655 6.843 1.00 98.32 15 ASN B C 1
ATOM 757 O O . ASN B 1 15 ? 38.816 49.265 6.151 1.00 97.61 15 ASN B O 1
ATOM 762 N N . ARG B 1 16 ? 40.505 50.717 6.521 1.00 104.34 16 ARG B N 1
ATOM 763 C CA . ARG B 1 16 ? 40.327 51.502 5.300 1.00 108.49 16 ARG B CA 1
ATOM 764 C C . ARG B 1 16 ? 38.968 52.196 5.244 1.00 103.04 16 ARG B C 1
ATOM 765 O O . ARG B 1 16 ? 38.714 52.998 4.338 1.00 102.46 16 ARG B O 1
ATOM 767 N N . ASN B 1 17 ? 38.094 51.904 6.202 1.00 99.15 17 ASN B N 1
ATOM 768 C CA . ASN B 1 17 ? 36.775 52.514 6.285 1.00 90.40 17 ASN B CA 1
ATOM 769 C C . ASN B 1 17 ? 36.801 53.611 7.338 1.00 80.74 17 ASN B C 1
ATOM 770 O O . ASN B 1 17 ? 37.290 53.396 8.452 1.00 79.33 17 ASN B O 1
ATOM 772 N N . LEU B 1 18 ? 36.279 54.782 6.986 1.00 74.13 18 LEU B N 1
ATOM 773 C CA . LEU B 1 18 ? 36.259 55.918 7.895 1.00 67.17 18 LEU B CA 1
ATOM 774 C C . LEU B 1 18 ? 34.934 55.974 8.644 1.00 56.58 18 LEU B C 1
ATOM 775 O O . LEU B 1 18 ? 33.863 55.953 8.031 1.00 57.48 18 LEU B O 1
ATOM 780 N N . TYR B 1 19 ? 35.015 56.043 9.968 1.00 47.05 19 TYR B N 1
ATOM 781 C CA . TYR B 1 19 ? 33.856 56.282 10.816 1.00 42.14 19 TYR B CA 1
ATOM 782 C C . TYR B 1 19 ? 33.897 57.725 11.297 1.00 44.83 19 TYR B C 1
ATOM 783 O O . TYR B 1 19 ? 34.894 58.159 11.884 1.00 53.78 19 TYR B O 1
ATOM 792 N N . VAL B 1 20 ? 32.816 58.466 11.041 1.00 51.96 20 VAL B N 1
ATOM 793 C CA . VAL B 1 20 ? 32.765 59.867 11.446 1.00 53.76 20 VAL B CA 1
ATOM 794 C C . VAL B 1 20 ? 32.674 59.967 12.968 1.00 51.55 20 VAL B C 1
ATOM 795 O O . VAL B 1 20 ? 32.402 58.989 13.675 1.00 47.80 20 VAL B O 1
ATOM 799 N N . PHE B 1 21 ? 32.925 61.171 13.478 1.00 52.12 21 PHE B N 1
ATOM 800 C CA . PHE B 1 21 ? 32.767 61.422 14.904 1.00 48.59 21 PHE B CA 1
ATOM 801 C C . PHE B 1 21 ? 31.320 61.188 15.317 1.00 48.24 21 PHE B C 1
ATOM 802 O O . PHE B 1 21 ? 30.383 61.585 14.618 1.00 45.15 21 PHE B O 1
ATOM 810 N N . GLY B 1 22 ? 31.140 60.527 16.459 1.00 42.99 22 GLY B N 1
ATOM 811 C CA . GLY B 1 22 ? 29.826 60.153 16.929 1.00 39.87 22 GLY B CA 1
ATOM 812 C C . GLY B 1 22 ? 29.322 58.822 16.418 1.00 42.04 22 GLY B C 1
ATOM 813 O O . GLY B 1 22 ? 28.283 58.348 16.895 1.00 45.37 22 GLY B O 1
ATOM 814 N N . ALA B 1 23 ? 30.019 58.205 15.467 1.00 40.89 23 ALA B N 1
ATOM 815 C CA . ALA B 1 23 ? 29.595 56.916 14.945 1.00 39.67 23 ALA B CA 1
ATOM 816 C C . ALA B 1 23 ? 29.836 55.814 15.970 1.00 40.58 23 ALA B C 1
ATOM 817 O O . ALA B 1 23 ? 30.795 55.852 16.746 1.00 41.91 23 ALA B O 1
ATOM 819 N N . VAL B 1 24 ? 28.942 54.829 15.973 1.00 37.98 24 VAL B N 1
ATOM 820 C CA . VAL B 1 24 ? 29.039 53.666 16.845 1.00 35.93 24 VAL B CA 1
ATOM 821 C C . VAL B 1 24 ? 28.884 52.416 15.991 1.00 30.75 24 VAL B C 1
ATOM 822 O O . VAL B 1 24 ? 28.016 52.359 15.112 1.00 34.75 24 VAL B O 1
ATOM 826 N N . TRP B 1 25 ? 29.728 51.416 16.239 1.00 30.09 25 TRP B N 1
ATOM 827 C CA . TRP B 1 25 ? 29.672 50.183 15.467 1.00 34.58 25 TRP B CA 1
ATOM 828 C C . TRP B 1 25 ? 30.216 49.035 16.304 1.00 35.38 25 TRP B C 1
ATOM 829 O O . TRP B 1 25 ? 30.866 49.237 17.333 1.00 32.61 25 TRP B O 1
ATOM 840 N N . LYS B 1 26 ? 29.930 47.817 15.851 1.00 39.57 26 LYS B N 1
ATOM 841 C CA . LYS B 1 26 ? 30.389 46.599 16.500 1.00 37.86 26 LYS B CA 1
ATOM 842 C C . LYS B 1 26 ? 31.499 45.972 15.671 1.00 38.55 26 LYS B C 1
ATOM 843 O O . LYS B 1 26 ? 31.480 46.045 14.438 1.00 41.26 26 LYS B O 1
ATOM 849 N N . THR B 1 27 ? 32.459 45.352 16.348 1.00 37.02 27 THR B N 1
ATOM 850 C CA . THR B 1 27 ? 33.534 44.646 15.672 1.00 37.03 27 THR B CA 1
ATOM 851 C C . THR B 1 27 ? 33.201 43.161 15.550 1.00 40.83 27 THR B C 1
ATOM 852 O O . THR B 1 27 ? 32.213 42.669 16.099 1.00 42.59 27 THR B O 1
ATOM 856 N N . GLU B 1 28 ? 34.050 42.441 14.812 1.00 45.92 28 GLU B N 1
ATOM 857 C CA . GLU B 1 28 ? 33.824 41.013 14.612 1.00 47.18 28 GLU B CA 1
ATOM 858 C C . GLU B 1 28 ? 33.960 40.234 15.912 1.00 45.02 28 GLU B C 1
ATOM 859 O O . GLU B 1 28 ? 33.264 39.231 16.111 1.00 48.99 28 GLU B O 1
ATOM 865 N N . ASP B 1 29 ? 34.845 40.676 16.808 1.00 41.94 29 ASP B N 1
ATOM 866 C CA . ASP B 1 29 ? 35.033 40.043 18.108 1.00 46.02 29 ASP B CA 1
ATOM 867 C C . ASP B 1 29 ? 34.201 40.710 19.200 1.00 40.47 29 ASP B C 1
ATOM 868 O O . ASP B 1 29 ? 34.582 40.685 20.376 1.00 42.41 29 ASP B O 1
ATOM 873 N N . CYS B 1 30 ? 33.080 41.328 18.822 1.00 31.33 30 CYS B N 1
ATOM 874 C CA . CYS B 1 30 ? 32.050 41.774 19.762 1.00 32.94 30 CYS B CA 1
ATOM 875 C C . CYS B 1 30 ? 32.526 42.917 20.662 1.00 34.54 30 CYS B C 1
ATOM 876 O O . CYS B 1 30 ? 32.288 42.911 21.870 1.00 30.01 30 CYS B O 1
ATOM 879 N N . TYR B 1 31 ? 33.186 43.907 20.071 1.00 38.11 31 TYR B N 1
ATOM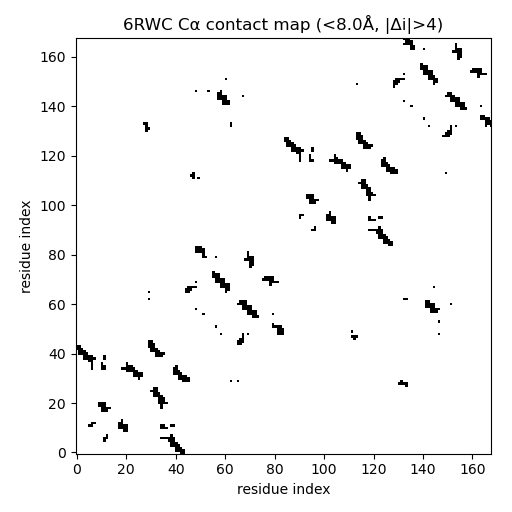 880 C CA . TYR B 1 31 ? 33.476 45.168 20.737 1.00 38.46 31 TYR B CA 1
ATOM 881 C C . TYR B 1 31 ? 32.585 46.266 20.168 1.00 41.10 31 TYR B C 1
ATOM 882 O O . TYR B 1 31 ? 32.304 46.298 18.968 1.00 41.85 31 TYR B O 1
ATOM 891 N N . GLN B 1 32 ? 32.134 47.166 21.041 1.00 41.79 32 GLN B N 1
ATOM 892 C CA . GLN B 1 32 ? 31.347 48.326 20.632 1.00 43.44 32 GLN B CA 1
ATOM 893 C C . GLN B 1 32 ? 32.268 49.539 20.580 1.00 40.80 32 GLN B C 1
ATOM 894 O O . GLN B 1 32 ? 32.683 50.060 21.621 1.00 40.13 32 GLN B O 1
ATOM 900 N N . CYS B 1 33 ? 32.583 49.987 19.370 1.00 36.40 33 CYS B N 1
ATOM 901 C CA . CYS B 1 33 ? 33.489 51.105 19.158 1.00 34.16 33 CYS B CA 1
ATOM 902 C C . CYS B 1 33 ? 32.704 52.388 18.932 1.00 38.88 33 CYS B C 1
ATOM 903 O O . CYS B 1 33 ? 31.686 52.390 18.234 1.00 37.63 33 CYS B O 1
ATOM 906 N N . LYS B 1 34 ? 33.191 53.480 19.516 1.00 32.00 34 LYS B N 1
ATOM 907 C CA . LYS B 1 34 ? 32.634 54.807 19.304 1.00 28.12 34 LYS B CA 1
ATOM 908 C C . LYS B 1 34 ? 33.758 55.756 18.922 1.00 37.92 34 LYS B C 1
ATOM 909 O O . LYS B 1 34 ? 34.831 55.737 19.533 1.00 39.69 34 LYS B O 1
ATOM 911 N N . CYS B 1 35 ? 33.514 56.581 17.908 1.00 37.19 35 CYS B N 1
ATOM 912 C CA . CYS B 1 35 ? 34.506 57.529 17.417 1.00 39.23 35 CYS B CA 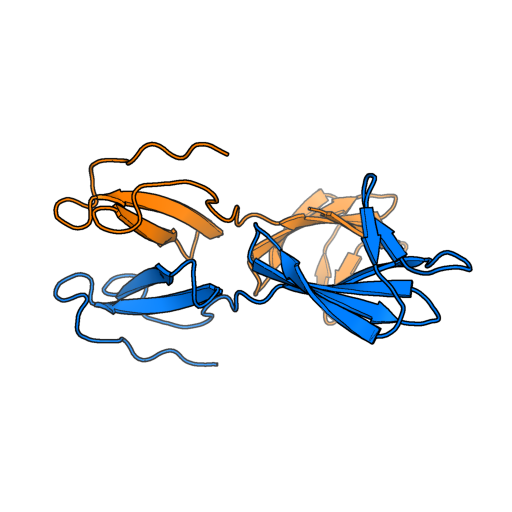1
ATOM 913 C C . CYS B 1 35 ? 34.259 58.880 18.078 1.00 42.78 35 CYS B C 1
ATOM 914 O O . CYS B 1 35 ? 33.251 59.539 17.803 1.00 41.46 35 CYS B O 1
ATOM 917 N N . LYS B 1 36 ? 35.179 59.287 18.946 1.00 47.59 36 LYS B N 1
ATOM 918 C CA . LYS B 1 36 ? 35.115 60.574 19.617 1.00 46.64 36 LYS B CA 1
ATOM 919 C C . LYS B 1 36 ? 36.251 61.463 19.128 1.00 47.98 36 LYS B C 1
ATOM 920 O O . LYS B 1 36 ? 37.198 60.998 18.486 1.00 42.96 36 LYS B O 1
ATOM 922 N N . MET B 1 37 ? 36.141 62.756 19.448 1.00 55.21 37 MET B N 1
ATOM 923 C CA . MET B 1 37 ? 37.113 63.741 18.979 1.00 62.01 37 MET B CA 1
ATOM 924 C C . MET B 1 37 ? 38.535 63.354 19.367 1.00 60.15 37 MET B C 1
ATOM 925 O O . MET B 1 37 ? 39.455 63.416 18.543 1.00 61.43 37 MET B O 1
ATOM 930 N N . ASN B 1 38 ? 38.735 62.947 20.621 1.00 61.14 38 ASN B N 1
ATOM 931 C CA . ASN B 1 38 ? 40.072 62.564 21.063 1.00 68.89 38 ASN B CA 1
ATOM 932 C C . ASN B 1 38 ? 40.520 61.260 20.416 1.00 62.14 38 ASN B C 1
ATOM 933 O O . ASN B 1 38 ? 41.600 61.192 19.818 1.00 58.93 38 ASN B O 1
ATOM 938 N N . ALA B 1 39 ? 39.706 60.212 20.523 1.00 57.48 39 ALA B N 1
ATOM 939 C CA . ALA B 1 39 ? 40.165 58.882 20.150 1.00 51.26 39 ALA B CA 1
ATOM 940 C C . ALA B 1 39 ? 38.972 57.982 19.860 1.00 47.11 39 ALA B C 1
ATOM 941 O O . ALA B 1 39 ? 37.816 58.346 20.087 1.00 46.03 39 ALA B O 1
ATOM 943 N N . MET B 1 40 ? 39.282 56.795 19.344 1.00 45.21 40 MET B N 1
ATOM 944 C CA . MET B 1 40 ? 38.311 55.724 19.179 1.00 39.46 40 MET B CA 1
ATOM 945 C C . MET B 1 40 ? 38.266 54.895 20.457 1.00 41.24 40 MET B C 1
ATOM 946 O O . MET B 1 40 ? 39.306 54.446 20.948 1.00 41.05 40 MET B O 1
ATOM 951 N N . VAL B 1 41 ? 37.067 54.705 20.997 1.00 41.38 41 VAL B N 1
ATOM 952 C CA . VAL B 1 41 ? 36.866 53.958 22.233 1.00 42.33 41 VAL B CA 1
ATOM 953 C C . VAL B 1 41 ? 36.089 52.696 21.895 1.00 40.50 41 VAL B C 1
ATOM 954 O O . VAL B 1 41 ? 34.964 52.770 21.386 1.00 38.72 41 VAL B O 1
ATOM 958 N N . CYS B 1 42 ? 36.686 51.540 22.177 1.00 39.13 42 CYS B N 1
ATOM 959 C CA . CYS B 1 42 ? 36.072 50.247 21.908 1.00 33.07 42 CYS B CA 1
ATOM 960 C C . CYS B 1 42 ? 36.014 49.460 23.205 1.00 35.78 42 CYS B C 1
ATOM 961 O O . CYS B 1 42 ? 37.053 49.209 23.824 1.00 36.20 42 CYS B O 1
ATOM 964 N N . CYS B 1 43 ? 34.812 49.058 23.606 1.00 33.73 43 CYS B N 1
ATOM 965 C CA . CYS B 1 43 ? 34.607 48.308 24.836 1.00 36.21 43 CYS B CA 1
ATOM 966 C C . CYS B 1 43 ? 33.928 46.981 24.527 1.00 36.07 43 CYS B C 1
ATOM 967 O O . CYS B 1 43 ? 33.050 46.907 23.661 1.00 33.54 43 CYS B O 1
ATOM 970 N N . SER B 1 44 ? 34.339 45.937 25.243 1.00 39.84 44 SER B N 1
ATOM 971 C CA . SER B 1 44 ? 33.837 44.595 24.980 1.00 39.93 44 SER B CA 1
ATOM 972 C C . SER B 1 44 ? 32.367 44.485 25.362 1.00 42.21 44 SER B C 1
ATOM 973 O O . SER B 1 44 ? 31.959 44.925 26.442 1.00 45.80 44 SER B O 1
ATOM 976 N N . LEU B 1 45 ? 31.570 43.895 24.470 1.00 38.07 45 LEU B N 1
ATOM 977 C CA . LEU B 1 45 ? 30.164 43.632 24.748 1.00 40.94 45 LEU B CA 1
ATOM 978 C C . LEU B 1 45 ? 29.927 42.274 25.396 1.00 37.31 45 LEU B C 1
ATOM 979 O O . LEU B 1 45 ? 28.884 42.080 26.030 1.00 38.79 45 LEU B O 1
ATOM 984 N N . VAL B 1 46 ? 30.858 41.338 25.250 1.00 33.55 46 VAL B N 1
ATOM 985 C CA . VAL B 1 46 ? 30.715 39.998 25.808 1.00 31.01 46 VAL B CA 1
ATOM 986 C C . VAL B 1 46 ? 31.258 39.995 27.231 1.00 32.29 46 VAL B C 1
ATOM 987 O O . VAL B 1 46 ? 32.418 40.352 27.463 1.00 37.48 46 VAL B O 1
ATOM 991 N N . SER B 1 47 ? 30.426 39.584 28.181 1.00 29.53 47 SER B N 1
ATOM 992 C CA . SER B 1 47 ? 30.855 39.370 29.556 1.00 39.18 47 SER B CA 1
ATOM 993 C C . SER B 1 47 ? 30.930 37.874 29.818 1.00 38.86 47 SER B C 1
ATOM 994 O O . SER B 1 47 ? 29.943 37.157 29.627 1.00 40.75 47 SER B O 1
ATOM 997 N N . ILE B 1 48 ? 32.096 37.406 30.249 1.00 36.26 48 ILE B N 1
ATOM 998 C CA . ILE B 1 48 ? 32.298 35.979 30.477 1.00 33.90 48 ILE 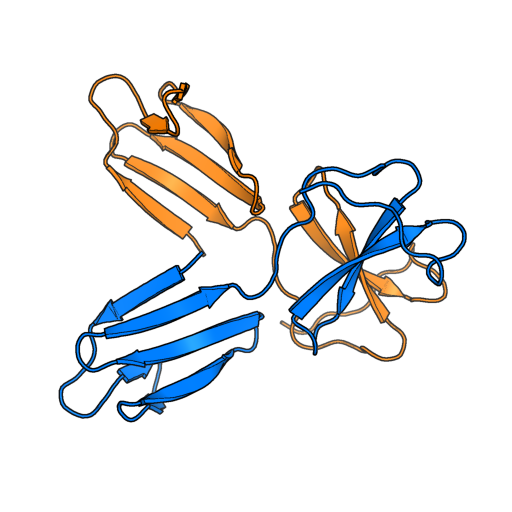B CA 1
ATOM 999 C C . ILE B 1 48 ? 31.733 35.607 31.842 1.00 36.11 48 ILE B C 1
ATOM 1000 O O . ILE B 1 48 ? 32.191 36.136 32.867 1.00 45.98 48 ILE B O 1
ATOM 1005 N N . PRO B 1 49 ? 30.748 34.710 31.906 1.00 35.91 49 PRO B N 1
ATOM 1006 C CA . PRO B 1 49 ? 30.230 34.272 33.209 1.00 39.77 49 PRO B CA 1
ATOM 1007 C C . PRO B 1 49 ? 31.273 33.455 33.959 1.00 37.90 49 PRO B C 1
ATOM 1008 O O . PRO B 1 49 ? 31.891 32.545 33.402 1.00 36.75 49 PRO B O 1
ATOM 1012 N N . LYS B 1 50 ? 31.457 33.785 35.237 1.00 42.20 50 LYS B N 1
ATOM 1013 C CA . LYS B 1 50 ? 32.514 33.200 36.055 1.00 52.93 50 LYS B CA 1
ATOM 1014 C C . LYS B 1 50 ? 32.018 32.021 36.888 1.00 59.47 50 LYS B C 1
ATOM 1015 O O . LYS B 1 50 ? 32.477 30.890 36.702 1.00 70.48 50 LYS B O 1
ATOM 1018 N N . ASN B 1 51 ? 31.083 32.260 37.805 1.00 53.71 51 ASN B N 1
ATOM 1019 C CA . ASN B 1 51 ? 30.657 31.255 38.776 1.00 52.87 51 ASN B CA 1
ATOM 1020 C C . ASN B 1 51 ? 29.166 30.980 38.611 1.00 50.50 51 ASN B C 1
ATOM 1021 O O . ASN B 1 51 ? 28.335 31.843 38.915 1.00 54.45 51 ASN B O 1
ATOM 1026 N N . TYR B 1 52 ? 28.832 29.775 38.148 1.00 42.79 52 TYR B N 1
ATOM 1027 C CA . TYR B 1 52 ? 27.441 29.374 37.968 1.00 39.54 52 TYR B CA 1
ATOM 1028 C C . TYR B 1 52 ? 27.370 27.854 37.889 1.00 37.57 52 TYR B C 1
ATOM 1029 O O . TYR B 1 52 ? 28.380 27.172 37.706 1.00 36.05 52 TYR B O 1
ATOM 1038 N N . ASP B 1 53 ? 26.149 27.334 38.027 1.00 39.15 53 ASP B N 1
ATOM 1039 C CA . ASP B 1 53 ? 25.893 25.904 37.903 1.00 39.27 53 ASP B CA 1
ATOM 1040 C C . ASP B 1 53 ? 26.178 25.424 36.486 1.00 41.07 53 ASP B C 1
ATOM 1041 O O . ASP B 1 53 ? 25.268 25.373 35.654 1.00 36.05 53 ASP B O 1
ATOM 1046 N N . ARG B 1 54 ? 27.430 25.050 36.205 1.00 42.05 54 ARG B N 1
ATOM 1047 C CA . ARG B 1 54 ? 27.798 24.643 34.852 1.00 41.70 54 ARG B CA 1
ATOM 1048 C C . ARG B 1 54 ? 27.242 23.280 34.458 1.00 44.36 54 ARG B C 1
ATOM 1049 O O . ARG B 1 54 ? 27.294 22.931 33.273 1.00 41.87 54 ARG B O 1
ATOM 1057 N N . VAL B 1 55 ? 26.713 22.506 35.407 1.00 41.04 55 VAL B N 1
ATOM 1058 C CA . VAL B 1 55 ? 26.148 21.206 35.062 1.00 40.25 55 VAL B CA 1
ATOM 1059 C C . VAL B 1 55 ? 24.729 21.354 34.522 1.00 38.66 55 VAL B C 1
ATOM 1060 O O . VAL B 1 55 ? 24.373 20.744 33.507 1.00 35.15 55 VAL B O 1
ATOM 1064 N N . ASN B 1 56 ? 23.898 22.162 35.180 1.00 31.89 56 ASN B N 1
ATOM 1065 C CA . ASN B 1 56 ? 22.508 22.328 34.776 1.00 34.91 56 ASN B CA 1
ATOM 1066 C C . ASN B 1 56 ? 22.263 23.573 33.934 1.00 35.65 56 ASN B C 1
ATOM 1067 O O . ASN B 1 56 ? 21.166 23.720 33.384 1.00 38.45 56 ASN B O 1
ATOM 1072 N N . CYS B 1 57 ? 23.240 24.466 33.821 1.00 34.16 57 CYS B N 1
ATOM 1073 C CA . CYS B 1 57 ? 23.075 25.714 33.097 1.00 33.05 57 CYS B CA 1
ATOM 1074 C C . CYS B 1 57 ? 24.159 25.845 32.038 1.00 29.21 57 CYS B C 1
ATOM 1075 O O . CYS B 1 57 ? 25.216 25.213 32.117 1.00 30.28 57 CYS B O 1
ATOM 1078 N N . VAL B 1 58 ? 23.880 26.683 31.042 1.00 29.46 58 VAL B N 1
ATOM 1079 C CA . VAL B 1 58 ? 24.785 26.893 29.920 1.00 28.11 58 VAL B CA 1
ATOM 1080 C C . VAL B 1 58 ? 24.638 28.336 29.458 1.00 27.46 58 VAL B C 1
ATOM 1081 O O . VAL B 1 58 ? 23.559 28.930 29.552 1.00 26.20 58 VAL B O 1
ATOM 1085 N N . GLY B 1 59 ? 25.741 28.908 28.978 1.00 23.38 59 GLY B N 1
ATOM 1086 C CA . GLY B 1 59 ? 25.702 30.256 28.439 1.00 25.48 59 GLY B CA 1
ATOM 1087 C C . GLY B 1 59 ? 25.266 30.233 26.987 1.00 27.84 59 GLY B C 1
ATOM 1088 O O . GLY B 1 59 ? 25.818 29.486 26.171 1.00 25.71 59 GLY B O 1
ATOM 1089 N N . LEU B 1 60 ? 24.262 31.045 26.663 1.00 29.97 60 LEU B N 1
ATOM 1090 C CA . LEU B 1 60 ? 23.779 31.193 25.297 1.00 32.75 60 LEU B CA 1
ATOM 1091 C C . LEU B 1 60 ? 24.334 32.486 24.714 1.00 34.07 60 LEU B C 1
ATOM 1092 O O . LEU B 1 60 ? 24.117 33.568 25.271 1.00 34.76 60 LEU B O 1
ATOM 1097 N N . PHE B 1 61 ? 25.047 32.370 23.600 1.00 30.67 61 PHE B N 1
ATOM 1098 C CA . PHE B 1 61 ? 25.619 33.526 22.928 1.00 28.40 61 PHE B CA 1
ATOM 1099 C C . PHE B 1 61 ? 24.634 34.060 21.898 1.00 33.88 61 PHE B C 1
ATOM 1100 O O . PHE B 1 61 ? 24.184 33.319 21.018 1.00 34.64 61 PHE B O 1
ATOM 1108 N N . HIS B 1 62 ? 24.299 35.342 22.017 1.00 35.42 62 HIS B N 1
ATOM 1109 C CA . HIS B 1 62 ? 23.466 36.036 21.043 1.00 39.44 62 HIS B CA 1
ATOM 1110 C C . HIS B 1 62 ? 24.376 36.796 20.085 1.00 36.44 62 HIS B C 1
ATOM 1111 O O . HIS B 1 62 ? 25.144 37.667 20.511 1.00 33.22 62 HIS B O 1
ATOM 1118 N N . LYS B 1 63 ? 24.285 36.464 18.794 1.00 44.34 63 LYS B N 1
ATOM 1119 C CA . LYS B 1 63 ? 25.194 37.041 17.808 1.00 43.65 63 LYS B CA 1
ATOM 1120 C C . LYS B 1 63 ? 24.946 38.533 17.627 1.00 45.56 63 LYS B C 1
ATOM 1121 O O . LYS B 1 63 ? 25.891 39.329 17.594 1.00 51.96 63 LYS B O 1
ATOM 1127 N N . LYS B 1 64 ? 23.678 38.930 17.504 1.00 49.01 64 LYS B N 1
ATOM 1128 C CA . LYS B 1 64 ? 23.363 40.326 17.217 1.00 50.90 64 LYS B CA 1
ATOM 1129 C C . LYS B 1 64 ? 23.769 41.235 18.373 1.00 49.04 64 LYS B C 1
ATOM 1130 O O . LYS B 1 64 ? 24.447 42.249 18.172 1.00 48.46 64 LYS B O 1
ATOM 1132 N N . SER B 1 65 ? 23.369 40.883 19.595 1.00 46.47 65 SER B N 1
ATOM 1133 C CA . SER B 1 65 ? 23.652 41.716 20.756 1.00 49.06 65 SER B CA 1
ATOM 1134 C C . SER B 1 65 ? 25.048 41.500 21.327 1.00 46.86 65 SER B C 1
ATOM 1135 O O . SER B 1 65 ? 25.484 42.299 22.165 1.00 44.43 65 SER B O 1
ATOM 1138 N N . CYS B 1 66 ? 25.753 40.451 20.897 1.00 43.48 66 CYS B N 1
ATOM 1139 C CA . CYS B 1 66 ? 27.110 40.162 21.363 1.00 46.55 66 CYS B CA 1
ATOM 1140 C C . CYS B 1 66 ? 27.145 39.983 22.881 1.00 48.54 66 CYS B C 1
ATOM 1141 O O . CYS B 1 66 ? 27.974 40.567 23.584 1.00 55.30 66 CYS B O 1
ATOM 1144 N N . SER B 1 67 ? 26.229 39.160 23.383 1.00 42.03 67 SER B N 1
ATOM 1145 C CA . SER B 1 67 ? 26.073 38.942 24.811 1.00 41.91 67 SER B CA 1
ATOM 1146 C C . SER B 1 67 ? 25.966 37.452 25.098 1.00 37.34 67 SER B C 1
ATOM 1147 O O . SER B 1 67 ? 25.603 36.653 24.231 1.00 34.51 67 SER B O 1
ATOM 1150 N N . ILE B 1 68 ? 26.292 37.088 26.336 1.00 34.75 68 ILE B N 1
ATOM 1151 C CA . ILE B 1 68 ? 26.160 35.721 26.826 1.00 31.09 68 ILE B CA 1
ATOM 1152 C C . ILE B 1 68 ? 25.254 35.755 28.047 1.00 31.32 68 ILE B C 1
ATOM 1153 O O . ILE B 1 68 ? 25.546 36.455 29.026 1.00 33.54 68 ILE B O 1
ATOM 1158 N N . ARG B 1 69 ? 24.158 35.007 27.991 1.00 34.30 69 ARG B N 1
ATOM 1159 C CA . ARG B 1 69 ? 23.219 34.899 29.098 1.00 37.83 69 ARG B CA 1
ATOM 1160 C C . ARG B 1 69 ? 23.132 33.444 29.529 1.00 34.08 69 ARG B C 1
ATOM 1161 O O . ARG B 1 69 ? 22.892 32.562 28.698 1.00 27.62 69 ARG B O 1
ATOM 1169 N N . VAL B 1 70 ? 23.333 33.197 30.820 1.00 30.19 70 VAL B N 1
ATOM 1170 C CA . VAL B 1 70 ? 23.349 31.843 31.361 1.00 28.67 70 VAL B CA 1
ATOM 1171 C C . VAL B 1 70 ? 21.919 31.416 31.664 1.00 31.10 70 VAL B C 1
ATOM 1172 O O . VAL B 1 70 ? 21.222 32.058 32.458 1.00 35.00 70 VAL B O 1
ATOM 1176 N N . VAL B 1 71 ? 21.484 30.323 31.037 1.00 30.06 71 VAL B N 1
ATOM 1177 C CA . VAL B 1 71 ? 20.126 29.817 31.175 1.00 28.64 71 VAL B CA 1
ATOM 1178 C C . VAL B 1 71 ? 20.187 28.329 31.499 1.00 30.34 71 VAL B C 1
ATOM 1179 O O . VAL B 1 71 ? 21.239 27.695 31.426 1.00 32.85 71 VAL B O 1
ATOM 1183 N N . LYS B 1 72 ? 19.031 27.776 31.856 1.00 32.30 72 LYS B N 1
ATOM 1184 C CA . LYS B 1 72 ? 18.932 26.363 32.191 1.00 33.67 72 LYS B CA 1
ATOM 1185 C C . LYS B 1 72 ? 18.973 25.516 30.926 1.00 33.94 72 LYS B C 1
ATOM 1186 O O . LYS B 1 72 ? 18.336 25.844 29.921 1.00 36.78 72 LYS B O 1
ATOM 1189 N N . LYS B 1 73 ? 19.727 24.416 30.985 1.00 39.48 73 LYS B N 1
ATOM 1190 C CA . LYS B 1 73 ? 19.873 23.549 29.819 1.00 40.06 73 LYS B CA 1
ATOM 1191 C C . LYS B 1 73 ? 18.542 22.931 29.411 1.00 42.24 73 LYS B C 1
ATOM 1192 O O . LYS B 1 73 ? 18.255 22.789 28.217 1.00 45.14 73 LYS B O 1
ATOM 1198 N N . THR B 1 74 ? 17.717 22.553 30.387 1.00 47.48 74 THR B N 1
ATOM 1199 C CA . THR B 1 74 ? 16.428 21.937 30.094 1.00 52.69 74 THR B CA 1
ATOM 1200 C C . THR B 1 74 ? 15.345 22.949 29.746 1.00 53.54 74 THR B C 1
ATOM 1201 O O . THR B 1 74 ? 14.272 22.549 29.284 1.00 56.61 74 THR B O 1
ATOM 1205 N N . ASP B 1 75 ? 15.598 24.238 29.955 1.00 54.49 75 ASP B N 1
ATOM 1206 C CA . ASP B 1 75 ? 14.615 25.280 29.664 1.00 56.75 75 ASP B CA 1
ATOM 1207 C C . ASP B 1 75 ? 15.369 26.581 29.466 1.00 52.30 75 ASP B C 1
ATOM 1208 O O . ASP B 1 75 ? 15.619 27.328 30.420 1.00 53.19 75 ASP B O 1
ATOM 1213 N N . PRO B 1 76 ? 15.771 26.875 28.229 1.00 49.88 76 PRO B N 1
ATOM 1214 C CA . PRO B 1 76 ? 16.593 28.072 27.978 1.00 48.09 76 PRO B CA 1
ATOM 1215 C C . PRO B 1 76 ? 15.874 29.390 28.230 1.00 48.87 76 PRO B C 1
ATOM 1216 O O . PRO B 1 76 ? 16.518 30.444 28.162 1.00 45.07 76 PRO B O 1
ATOM 1220 N N . ASP B 1 77 ? 14.569 29.376 28.501 1.00 55.29 77 ASP B N 1
ATOM 1221 C CA . ASP B 1 77 ? 13.889 30.611 28.859 1.00 58.69 77 ASP B CA 1
ATOM 1222 C C . ASP B 1 77 ? 14.119 31.005 30.309 1.00 57.95 77 ASP B C 1
ATOM 1223 O O . ASP B 1 77 ? 13.898 32.169 30.659 1.00 62.17 77 ASP B O 1
ATOM 1228 N N . ILE B 1 78 ? 14.552 30.075 31.155 1.00 56.02 78 ILE B N 1
ATOM 1229 C CA . ILE B 1 78 ? 14.756 30.357 32.570 1.00 52.42 78 ILE B CA 1
ATOM 1230 C C . ILE B 1 78 ? 16.219 30.709 32.796 1.00 47.52 78 ILE B C 1
ATOM 1231 O O . ILE B 1 78 ? 17.118 29.973 32.373 1.00 38.12 78 ILE B O 1
ATOM 1236 N N . SER B 1 79 ? 16.459 31.837 33.455 1.00 40.47 79 SER B N 1
ATOM 1237 C CA . SER B 1 79 ? 17.818 32.275 33.726 1.00 40.09 79 SER B CA 1
ATOM 1238 C C . SER B 1 79 ? 18.392 31.537 34.929 1.00 42.17 79 SER B C 1
ATOM 1239 O O . SER B 1 79 ? 17.663 31.077 35.812 1.00 48.72 79 SER B O 1
ATOM 1242 N N . CYS B 1 80 ? 19.716 31.422 34.949 1.00 37.02 80 CYS B N 1
ATOM 1243 C CA . CYS B 1 80 ? 20.444 30.872 36.080 1.00 36.42 80 CYS B CA 1
ATOM 1244 C C . CYS B 1 80 ? 21.230 31.979 36.770 1.00 39.19 80 CYS B C 1
ATOM 1245 O O . CYS B 1 80 ? 21.654 32.950 36.136 1.00 38.23 80 CYS B O 1
ATOM 1248 N N . LYS B 1 81 ? 21.413 31.825 38.078 1.00 41.38 81 LYS B N 1
ATOM 1249 C CA . LYS B 1 81 ? 22.155 32.805 38.858 1.00 42.94 81 LYS B CA 1
ATOM 1250 C C . LYS B 1 81 ? 23.636 32.743 38.505 1.00 39.54 81 LYS B C 1
ATOM 1251 O O . LYS B 1 81 ? 24.227 31.660 38.443 1.00 35.13 81 LYS B O 1
ATOM 1257 N N . VAL B 1 82 ? 24.234 33.906 38.268 1.00 39.38 82 VAL B N 1
ATOM 1258 C CA . VAL B 1 82 ? 25.659 34.021 37.977 1.00 40.35 82 VAL B CA 1
ATOM 1259 C C . VAL B 1 82 ? 26.274 34.912 39.046 1.00 46.93 82 VAL B C 1
ATOM 1260 O O . VAL B 1 82 ? 25.956 36.105 39.130 1.00 46.82 82 VAL B O 1
AT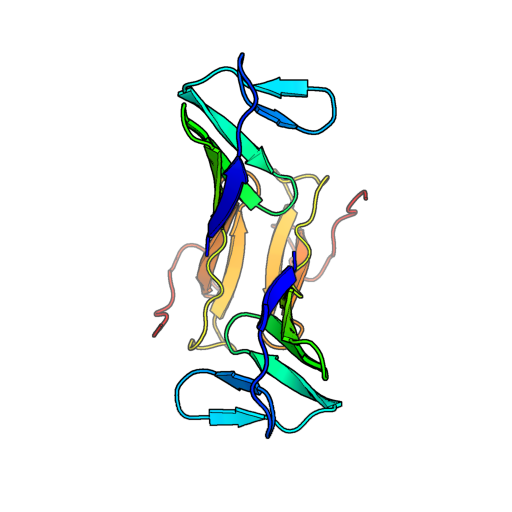OM 1264 N N . TYR B 1 83 ? 27.143 34.335 39.872 1.00 52.66 83 TYR B N 1
ATOM 1265 C CA . TYR B 1 83 ? 27.852 35.081 40.909 1.00 61.47 83 TYR B CA 1
ATOM 1266 C C . TYR B 1 83 ? 29.141 35.614 40.296 1.00 74.42 83 TYR B C 1
ATOM 1267 O O . TYR B 1 83 ? 30.145 34.903 40.221 1.00 86.48 83 TYR B O 1
ATOM 1276 N N . ASN B 1 84 ? 29.114 36.864 39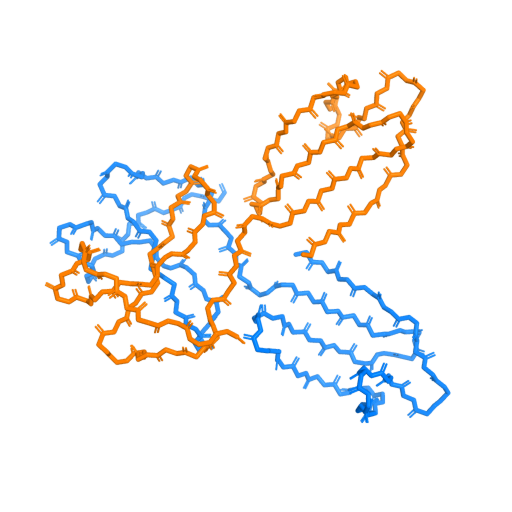.844 1.00 75.93 84 ASN B N 1
ATOM 1277 C CA . ASN B 1 84 ? 30.305 37.484 39.269 1.00 75.43 84 ASN B CA 1
ATOM 1278 C C . ASN B 1 84 ? 31.042 38.325 40.305 1.00 74.87 84 ASN B C 1
ATOM 1279 O O . ASN B 1 84 ? 32.238 38.141 40.529 1.00 71.25 84 ASN B O 1
#

Secondary structure (DSSP, 8-state):
-EEEEE--SSSEEETTEEE-TT-EEE-TTSEEEEE-SSEEEEEE--PPP-BS-TTTEEEEEETTTTEEEEEESS-TTSBPP-B-/-EEEEE--SSSEEETTEEE-TT-EEE-TTSEEEEE-SSEEEEEE------BS-TTTEEEEEETTTTEEEEEETTEEEEE---B-

InterPro domains:
  IPR008735 Beta-microseminoprotein [PF05825] (17-83)
  IPR008735 Beta-microseminoprotein [PTHR10500] (2-82)

Nearest PDB structures (foldseek):
  6rwc-assembly2_B  TM=9.122E-01  e=2.089E-15  Gallus gallus
  3ix0-assembly1_A  TM=8.842E-01  e=1.367E-08  Homo sapiens
  2iz3-assembly1_A  TM=6.926E-01  e=1.638E-07  Homo sapiens
  2iz4-assembly1_A  TM=6.048E-01  e=1.549E-07  Sus scrofa
  1xhh-assembly1_A  TM=4.508E-01  e=6.505E-05  Sus scrofa